Protein AF-A0A8J1VUH9-F1 (afdb_monomer)

Structure (mmCIF, N/CA/C/O backbone):
data_AF-A0A8J1VUH9-F1
#
_entry.id   AF-A0A8J1VUH9-F1
#
loop_
_atom_site.group_PDB
_atom_site.id
_atom_site.type_symbol
_atom_site.label_atom_id
_atom_site.label_alt_id
_atom_site.label_comp_id
_atom_site.label_asym_id
_atom_site.label_entity_id
_atom_site.label_seq_id
_atom_site.pdbx_PDB_ins_code
_atom_site.Cartn_x
_atom_site.Cartn_y
_atom_site.Cartn_z
_atom_site.occupancy
_atom_site.B_iso_or_equiv
_atom_site.auth_seq_id
_atom_site.auth_comp_id
_atom_site.auth_asym_id
_atom_site.auth_atom_id
_atom_site.pdbx_PDB_model_num
ATOM 1 N N . MET A 1 1 ? -8.367 12.137 -21.435 1.00 71.88 1 MET A N 1
ATOM 2 C CA . MET A 1 1 ? -7.903 12.414 -20.069 1.00 71.88 1 MET A CA 1
ATOM 3 C C . MET A 1 1 ? -6.737 11.483 -19.847 1.00 71.88 1 MET A C 1
ATOM 5 O O . MET A 1 1 ? -6.930 10.277 -19.974 1.00 71.88 1 MET A O 1
ATOM 9 N N . THR A 1 2 ? -5.541 12.039 -19.713 1.00 84.00 2 THR A N 1
ATOM 10 C CA . THR A 1 2 ? -4.318 11.287 -19.407 1.00 84.00 2 THR A CA 1
ATOM 11 C C . THR A 1 2 ? -4.308 10.886 -17.926 1.00 84.00 2 THR A C 1
ATOM 13 O O . THR A 1 2 ? -5.146 11.360 -17.156 1.00 84.00 2 THR A O 1
ATOM 16 N N . TYR A 1 3 ? -3.385 10.008 -17.517 1.00 80.75 3 TYR A N 1
ATOM 17 C CA . TYR A 1 3 ? -3.209 9.673 -16.099 1.00 80.75 3 TYR A CA 1
ATOM 18 C C . TYR A 1 3 ? -2.813 10.908 -15.274 1.00 80.75 3 TYR A C 1
ATOM 20 O O . TYR A 1 3 ? -3.410 11.153 -14.229 1.00 80.75 3 TYR A O 1
ATOM 28 N N . ALA A 1 4 ? -1.914 11.746 -15.801 1.00 81.56 4 ALA A N 1
ATOM 29 C CA . ALA A 1 4 ? -1.531 13.014 -15.181 1.00 81.56 4 ALA A CA 1
ATOM 30 C C . ALA A 1 4 ? -2.734 13.963 -15.013 1.00 81.56 4 ALA A C 1
ATOM 32 O O . ALA A 1 4 ? -2.964 14.464 -13.915 1.00 81.56 4 ALA A O 1
ATOM 33 N N . ASP A 1 5 ? -3.567 14.123 -16.053 1.00 85.94 5 ASP A N 1
ATOM 34 C CA . ASP A 1 5 ? -4.787 14.947 -15.965 1.00 85.94 5 ASP A CA 1
ATOM 35 C C . ASP A 1 5 ? -5.734 14.429 -14.873 1.00 85.94 5 ASP A C 1
ATOM 37 O O . ASP A 1 5 ? -6.444 15.200 -14.237 1.00 85.94 5 ASP A O 1
ATOM 41 N N . TRP A 1 6 ? -5.802 13.108 -14.681 1.00 88.44 6 TRP A N 1
ATOM 42 C CA . TRP A 1 6 ? -6.647 12.500 -13.658 1.00 88.44 6 TRP A CA 1
ATOM 43 C C . TRP A 1 6 ? -6.081 12.713 -12.246 1.00 88.44 6 TRP A C 1
ATOM 45 O O . TRP A 1 6 ? -6.854 12.988 -11.323 1.00 88.44 6 TRP A O 1
ATOM 55 N N . GLN A 1 7 ? -4.755 12.641 -12.078 1.00 86.06 7 GLN A N 1
ATOM 56 C CA . GLN A 1 7 ? -4.083 12.867 -10.793 1.00 86.06 7 GLN A CA 1
ATOM 57 C C . GLN A 1 7 ? -4.343 14.273 -10.241 1.00 86.06 7 GLN A C 1
ATOM 59 O O . GLN A 1 7 ? -4.634 14.397 -9.052 1.00 86.06 7 GLN A O 1
ATOM 64 N N . GLU A 1 8 ? -4.374 15.304 -11.095 1.00 88.06 8 GLU A N 1
ATOM 65 C CA . GLU A 1 8 ? -4.670 16.687 -10.677 1.00 88.06 8 GLU A CA 1
ATOM 66 C C . GLU A 1 8 ? -6.000 16.821 -9.911 1.00 88.06 8 GLU A C 1
ATOM 68 O O . GLU A 1 8 ? -6.130 17.658 -9.016 1.00 88.06 8 GLU A O 1
ATOM 73 N N . PHE A 1 9 ? -6.992 15.981 -10.226 1.00 89.38 9 PHE A N 1
ATOM 74 C CA . PHE A 1 9 ? -8.268 15.936 -9.505 1.00 89.38 9 PHE A CA 1
ATOM 75 C C . PHE A 1 9 ? -8.273 14.903 -8.376 1.00 89.38 9 PHE A C 1
ATOM 77 O O . PHE A 1 9 ? -8.897 15.125 -7.333 1.00 89.38 9 PHE A O 1
ATOM 84 N N . ALA A 1 10 ? -7.622 13.758 -8.582 1.00 90.88 10 ALA A N 1
ATOM 85 C CA . ALA A 1 10 ? -7.636 12.651 -7.635 1.00 90.88 10 ALA A CA 1
ATOM 86 C C . ALA A 1 10 ? -6.854 12.963 -6.353 1.00 90.88 10 ALA A C 1
ATOM 88 O O . ALA A 1 10 ? -7.278 12.544 -5.275 1.00 90.88 10 ALA A O 1
ATOM 89 N N . ASP A 1 11 ? -5.756 13.710 -6.442 1.00 91.81 11 ASP A N 1
ATOM 90 C CA . ASP A 1 11 ? -4.906 14.066 -5.299 1.00 91.81 11 ASP A CA 1
ATOM 91 C C . ASP A 1 11 ? -5.631 14.923 -4.262 1.00 91.81 11 ASP A C 1
ATOM 93 O O . ASP A 1 11 ? -5.763 14.469 -3.121 1.00 91.81 11 ASP A O 1
ATOM 97 N N . PRO A 1 12 ? -6.213 16.087 -4.613 1.00 94.44 12 PRO A N 1
ATOM 98 C CA . PRO A 1 12 ? -6.954 16.884 -3.640 1.00 94.44 12 PRO A CA 1
ATOM 99 C C . PRO A 1 12 ? -8.187 16.149 -3.095 1.00 94.44 12 PRO A C 1
ATOM 101 O O . PRO A 1 12 ? -8.550 16.330 -1.931 1.00 94.44 12 PRO A O 1
ATOM 104 N N . ALA A 1 13 ? -8.832 15.295 -3.900 1.00 94.62 13 ALA A N 1
ATOM 105 C CA . ALA A 1 13 ? -9.950 14.478 -3.434 1.00 94.62 13 ALA A CA 1
ATOM 106 C C . ALA A 1 13 ? -9.501 13.422 -2.410 1.00 94.62 13 ALA A C 1
ATOM 108 O O . ALA A 1 13 ? -10.155 13.245 -1.383 1.00 94.62 13 ALA A O 1
ATOM 109 N N . THR A 1 14 ? -8.374 12.753 -2.663 1.00 94.62 14 THR A N 1
ATOM 110 C CA . THR A 1 14 ? -7.776 11.775 -1.743 1.00 94.62 14 THR A CA 1
ATOM 111 C C . THR A 1 14 ? -7.373 12.461 -0.439 1.00 94.62 14 THR A C 1
ATOM 113 O O . THR A 1 14 ? -7.774 12.016 0.637 1.00 94.62 14 THR A O 1
ATOM 116 N N . GLU A 1 15 ? -6.698 13.607 -0.526 1.00 95.56 15 GLU A N 1
ATOM 117 C CA . GLU A 1 15 ? -6.296 14.418 0.628 1.00 95.56 15 GLU A CA 1
ATOM 118 C C . GLU A 1 15 ? -7.471 14.877 1.489 1.00 95.56 15 GLU A C 1
ATOM 120 O O . GLU A 1 15 ? -7.402 14.858 2.722 1.00 95.56 15 GLU A O 1
ATOM 125 N N . PHE A 1 16 ? -8.588 15.252 0.865 1.00 95.56 16 PHE A N 1
ATOM 126 C CA . PHE A 1 16 ? -9.798 15.602 1.600 1.00 95.56 16 PHE A CA 1
ATOM 127 C C . PHE A 1 16 ? -10.303 14.423 2.443 1.00 95.56 16 PHE A C 1
ATOM 129 O O . PHE A 1 16 ? -10.640 14.597 3.616 1.00 95.56 16 PHE A O 1
ATOM 136 N N . ILE A 1 17 ? -10.325 13.214 1.876 1.00 94.31 17 ILE A N 1
ATOM 137 C CA . ILE A 1 17 ? -10.789 12.021 2.588 1.00 94.31 17 ILE A CA 1
ATOM 138 C C . ILE A 1 17 ? -9.805 11.616 3.694 1.00 94.31 17 ILE A C 1
ATOM 140 O O . ILE A 1 17 ? -10.242 11.281 4.796 1.00 94.31 17 ILE A O 1
ATOM 144 N N . LEU A 1 18 ? -8.495 11.700 3.449 1.00 95.88 18 LEU A N 1
ATOM 145 C CA . LEU A 1 18 ? -7.471 11.462 4.474 1.00 95.88 18 LEU A CA 1
ATOM 146 C C . LEU A 1 18 ? -7.583 12.470 5.623 1.00 95.88 18 LEU A C 1
ATOM 148 O O . LEU A 1 18 ? -7.556 12.095 6.791 1.00 95.88 18 LEU A O 1
ATOM 152 N N . SER A 1 19 ? -7.835 13.738 5.313 1.00 97.06 19 SER A N 1
ATOM 153 C CA . SER A 1 19 ? -8.075 14.766 6.331 1.00 97.06 19 SER A CA 1
ATOM 154 C C . SER A 1 19 ? -9.332 14.475 7.159 1.00 97.06 19 SER A C 1
ATOM 156 O O . SER A 1 19 ? -9.355 14.703 8.369 1.00 97.06 19 SER A O 1
ATOM 158 N N . LEU A 1 20 ? -10.383 13.919 6.547 1.00 95.69 20 LEU A N 1
ATOM 159 C CA . LEU A 1 20 ? -11.546 13.426 7.290 1.00 95.69 20 LEU A CA 1
ATOM 160 C C . LEU A 1 20 ? -11.212 12.205 8.153 1.00 95.69 20 LEU A C 1
ATOM 162 O O . LEU A 1 20 ? -11.750 12.095 9.256 1.00 95.69 20 LEU A O 1
ATOM 166 N N . ALA A 1 21 ? -10.346 11.306 7.681 1.00 95.56 21 ALA A N 1
ATOM 167 C CA . ALA A 1 21 ? -9.881 10.160 8.454 1.00 95.56 21 ALA A CA 1
ATOM 168 C C . ALA A 1 21 ? -9.134 10.609 9.716 1.00 95.56 21 ALA A C 1
ATOM 170 O O . ALA A 1 21 ? -9.408 10.075 10.789 1.00 95.56 21 ALA A O 1
ATOM 171 N N . ASP A 1 22 ? -8.293 11.639 9.615 1.00 95.81 22 ASP A N 1
ATOM 172 C CA . ASP A 1 22 ? -7.586 12.224 10.761 1.00 95.81 22 ASP A CA 1
ATOM 173 C C . ASP A 1 22 ? -8.552 12.883 11.755 1.00 95.81 22 ASP A C 1
ATOM 175 O O . ASP A 1 22 ? -8.467 12.686 12.967 1.00 95.81 22 ASP A O 1
ATOM 179 N N . LEU A 1 23 ? -9.498 13.681 11.249 1.00 96.88 23 LEU A N 1
ATOM 180 C CA . LEU A 1 23 ? -10.394 14.481 12.087 1.00 96.88 23 LEU A CA 1
ATOM 181 C C . LEU A 1 23 ? -11.538 13.663 12.697 1.00 96.88 23 LEU A C 1
ATOM 183 O O . LEU A 1 23 ? -12.048 14.006 13.768 1.00 96.88 23 LEU A O 1
ATOM 187 N N . ARG A 1 24 ? -12.018 12.638 11.986 1.00 95.69 24 ARG A N 1
ATOM 188 C CA . ARG A 1 24 ? -13.246 11.886 12.296 1.00 95.69 24 ARG A CA 1
ATOM 189 C C . ARG A 1 24 ? -13.085 10.381 12.020 1.00 95.69 24 ARG A C 1
ATOM 191 O O . ARG A 1 24 ? -13.936 9.795 11.341 1.00 95.69 24 ARG A O 1
ATOM 198 N N . PRO A 1 25 ? -12.090 9.702 12.614 1.00 94.00 25 PRO A N 1
ATOM 199 C CA . PRO A 1 25 ? -11.748 8.322 12.259 1.00 94.00 25 PRO A CA 1
ATOM 200 C C . PRO A 1 25 ? -12.910 7.341 12.450 1.00 94.00 25 PRO A C 1
ATOM 202 O O . PRO A 1 25 ? -13.210 6.546 11.565 1.00 94.00 25 PRO A O 1
ATOM 205 N N . ALA A 1 26 ? -13.656 7.447 13.554 1.00 92.31 26 ALA A N 1
ATOM 206 C CA . ALA A 1 26 ? -14.815 6.586 13.805 1.00 92.31 26 ALA A CA 1
ATOM 207 C C . ALA A 1 26 ? -15.937 6.750 12.758 1.00 92.31 26 ALA A C 1
ATOM 209 O O . ALA A 1 26 ? -16.638 5.786 12.440 1.00 92.31 26 ALA A O 1
ATOM 210 N N . GLN A 1 27 ? -16.108 7.960 12.213 1.00 93.06 27 GLN A N 1
ATOM 211 C CA . GLN A 1 27 ? -17.109 8.216 11.177 1.00 93.06 27 GLN A CA 1
ATOM 212 C C . GLN A 1 27 ? -16.647 7.628 9.848 1.00 93.06 27 GLN A C 1
ATOM 214 O O . GLN A 1 27 ? -17.432 6.946 9.205 1.00 93.06 27 GLN A O 1
ATOM 219 N N . VAL A 1 28 ? -15.373 7.798 9.483 1.00 92.75 28 VAL A N 1
ATOM 220 C CA . VAL A 1 28 ? -14.811 7.217 8.253 1.00 92.75 28 VAL A CA 1
ATOM 221 C C . VAL A 1 28 ? -14.850 5.686 8.287 1.00 92.75 28 VAL A C 1
ATOM 223 O O . VAL A 1 28 ? -15.293 5.070 7.322 1.00 92.75 28 VAL A O 1
ATOM 226 N N . VAL A 1 29 ? -14.501 5.063 9.419 1.00 90.69 29 VAL A N 1
ATOM 227 C CA . VAL A 1 29 ? -14.563 3.596 9.595 1.00 90.69 29 VAL A CA 1
ATOM 228 C C . VAL A 1 29 ? -15.979 3.040 9.437 1.00 90.69 29 VAL A C 1
ATOM 230 O O . VAL A 1 29 ? -16.143 1.925 8.951 1.00 90.69 29 VAL A O 1
ATOM 233 N N . SER A 1 30 ? -17.003 3.777 9.869 1.00 91.94 30 SER A N 1
ATOM 234 C CA . SER A 1 30 ? -18.403 3.335 9.785 1.00 91.94 30 SER A CA 1
ATOM 235 C C . SER A 1 30 ? -19.125 3.825 8.528 1.00 91.94 30 SER A C 1
ATOM 237 O O . SER A 1 30 ? -20.251 3.401 8.262 1.00 91.94 30 SER A O 1
ATOM 239 N N . TRP A 1 31 ? -18.496 4.688 7.727 1.00 93.38 31 TRP A N 1
ATOM 240 C CA . TRP A 1 31 ? -19.131 5.289 6.563 1.00 93.38 31 TRP A CA 1
ATOM 241 C C . TRP A 1 31 ? -19.432 4.229 5.502 1.00 93.38 31 TRP A C 1
ATOM 243 O O . TRP A 1 31 ? -18.540 3.519 5.035 1.00 93.38 31 TRP A O 1
ATOM 253 N N . GLN A 1 32 ? -20.714 4.134 5.129 1.00 92.50 32 GLN A N 1
ATOM 254 C CA . GLN A 1 32 ? -21.230 3.141 4.184 1.00 92.50 32 GLN A CA 1
ATOM 255 C C . GLN A 1 32 ? -20.835 1.717 4.597 1.00 92.50 32 GLN A C 1
ATOM 257 O O . GLN A 1 32 ? -20.293 0.957 3.799 1.00 92.50 32 GLN A O 1
ATOM 262 N N . ASP A 1 33 ? -21.038 1.379 5.872 1.00 89.94 33 ASP A N 1
ATOM 263 C CA . ASP A 1 33 ? -20.721 0.056 6.424 1.00 89.94 33 ASP A CA 1
ATOM 264 C C . ASP A 1 33 ? -19.239 -0.329 6.226 1.00 89.94 33 ASP A C 1
ATOM 266 O O . ASP A 1 33 ? -18.872 -1.460 5.884 1.00 89.94 33 ASP A O 1
ATOM 270 N N . GLY A 1 34 ? -18.360 0.665 6.390 1.00 86.81 34 GLY A N 1
ATOM 271 C CA . GLY A 1 34 ? -16.912 0.531 6.235 1.00 86.81 34 GLY A CA 1
ATOM 272 C C . GLY A 1 34 ? -16.438 0.359 4.795 1.00 86.81 34 GLY A C 1
ATOM 273 O O . GLY A 1 34 ? -15.266 0.052 4.576 1.00 86.81 34 GLY A O 1
ATOM 274 N N . ARG A 1 35 ? -17.317 0.557 3.806 1.00 90.75 35 ARG A N 1
ATOM 275 C CA . ARG A 1 35 ? -16.952 0.526 2.386 1.00 90.75 35 ARG A CA 1
ATOM 276 C C . ARG A 1 35 ? -15.910 1.581 2.044 1.00 90.75 35 ARG A C 1
ATOM 278 O O . ARG A 1 35 ? -14.954 1.256 1.360 1.00 90.75 35 ARG A O 1
ATOM 285 N N . ILE A 1 36 ? -16.052 2.799 2.564 1.00 90.94 36 ILE A N 1
ATOM 286 C CA . ILE A 1 36 ? -15.137 3.900 2.235 1.00 90.94 36 ILE A CA 1
ATOM 287 C C . ILE A 1 36 ? -13.685 3.553 2.587 1.00 90.94 36 ILE A C 1
ATOM 289 O O . ILE A 1 36 ? -12.794 3.794 1.785 1.00 90.94 36 ILE A O 1
ATOM 293 N N . GLY A 1 37 ? -13.444 2.911 3.735 1.00 90.38 37 GLY A N 1
ATOM 294 C CA . GLY A 1 37 ? -12.098 2.457 4.097 1.00 90.38 37 GLY A CA 1
ATOM 295 C C . GLY A 1 37 ? -11.511 1.450 3.101 1.00 90.38 37 GLY A C 1
ATOM 296 O O . GLY A 1 37 ? -10.328 1.531 2.792 1.00 90.38 37 GLY A O 1
ATOM 297 N N . ARG A 1 38 ? -12.332 0.533 2.569 1.00 92.38 38 ARG A N 1
ATOM 298 C CA . ARG A 1 38 ? -11.908 -0.448 1.554 1.00 92.38 38 ARG A CA 1
ATOM 299 C C . ARG A 1 38 ? -11.651 0.210 0.202 1.00 92.38 38 ARG A C 1
ATOM 301 O O . ARG A 1 38 ? -10.583 0.019 -0.363 1.00 92.38 38 ARG A O 1
ATOM 308 N N . ASP A 1 39 ? -12.580 1.050 -0.250 1.00 94.69 39 ASP A N 1
ATOM 309 C CA . ASP A 1 39 ? -12.502 1.722 -1.548 1.00 94.69 39 ASP A CA 1
ATOM 310 C C . ASP A 1 39 ? -11.271 2.654 -1.627 1.00 94.69 39 ASP A C 1
ATOM 312 O O . ASP A 1 39 ? -10.640 2.746 -2.677 1.00 94.69 39 ASP A O 1
ATOM 316 N N . ILE A 1 40 ? -10.876 3.313 -0.525 1.00 94.62 40 ILE A N 1
ATOM 317 C CA . ILE A 1 40 ? -9.639 4.119 -0.489 1.00 94.62 40 ILE A CA 1
ATOM 318 C C . ILE A 1 40 ? -8.396 3.227 -0.559 1.00 94.62 40 ILE A C 1
ATOM 320 O O . ILE A 1 40 ? -7.446 3.572 -1.254 1.00 94.62 40 ILE A O 1
ATOM 324 N N . VAL A 1 41 ? -8.381 2.087 0.139 1.00 95.38 41 VAL A N 1
ATOM 325 C CA . VAL A 1 41 ? -7.261 1.134 0.060 1.00 95.38 41 VAL A CA 1
ATOM 326 C C . VAL A 1 41 ? -7.108 0.611 -1.373 1.00 95.38 41 VAL A C 1
ATOM 328 O O . VAL A 1 41 ? -5.998 0.628 -1.905 1.00 95.38 41 VAL A O 1
ATOM 331 N N . ASP A 1 42 ? -8.214 0.232 -2.020 1.00 96.19 42 ASP A N 1
ATOM 332 C CA . ASP A 1 42 ? -8.235 -0.195 -3.426 1.00 96.19 42 ASP A CA 1
ATOM 333 C C . ASP A 1 42 ? -7.723 0.910 -4.354 1.00 96.19 42 ASP A C 1
ATOM 335 O O . ASP A 1 42 ? -6.896 0.658 -5.231 1.00 96.19 42 ASP A O 1
ATOM 339 N N . LEU A 1 43 ? -8.183 2.147 -4.138 1.00 95.38 43 LEU A N 1
ATOM 340 C CA . LEU A 1 43 ? -7.757 3.315 -4.901 1.00 95.38 43 LEU A CA 1
ATOM 341 C C . LEU A 1 43 ? -6.247 3.537 -4.780 1.00 95.38 43 LEU A C 1
ATOM 343 O O . LEU A 1 43 ? -5.569 3.664 -5.796 1.00 95.38 43 LEU A O 1
ATOM 347 N N . LEU A 1 44 ? -5.714 3.590 -3.558 1.00 96.00 44 LEU A N 1
ATOM 348 C CA . LEU A 1 44 ? -4.301 3.882 -3.317 1.00 96.00 44 LEU A CA 1
ATOM 349 C C . LEU A 1 44 ? -3.392 2.785 -3.876 1.00 96.00 44 LEU A C 1
ATOM 351 O O . LEU A 1 44 ? -2.390 3.094 -4.517 1.00 96.00 44 LEU A O 1
ATOM 355 N N . ILE A 1 45 ? -3.760 1.511 -3.713 1.00 96.19 45 ILE A N 1
ATOM 356 C CA . ILE A 1 45 ? -2.993 0.401 -4.290 1.00 96.19 45 ILE A CA 1
ATOM 357 C C . ILE A 1 45 ? -3.091 0.392 -5.818 1.00 96.19 45 ILE A C 1
ATOM 359 O O . ILE A 1 45 ? -2.081 0.211 -6.495 1.00 96.19 45 ILE A O 1
ATOM 363 N N . GLY A 1 46 ? -4.276 0.629 -6.384 1.00 94.88 46 GLY A N 1
ATOM 364 C CA . GLY A 1 46 ? -4.438 0.748 -7.832 1.00 94.88 46 GLY A CA 1
ATOM 365 C C . GLY A 1 46 ? -3.557 1.857 -8.405 1.00 94.88 46 GLY A C 1
ATOM 366 O O . GLY A 1 46 ? -2.876 1.658 -9.407 1.00 94.88 46 GLY A O 1
ATOM 367 N N . ARG A 1 47 ? -3.489 3.000 -7.718 1.00 92.94 47 ARG A N 1
ATOM 368 C CA . ARG A 1 47 ? -2.609 4.114 -8.084 1.00 92.94 47 ARG A CA 1
ATOM 369 C C . ARG A 1 47 ? -1.119 3.791 -7.932 1.00 92.94 47 ARG A C 1
ATOM 371 O O . ARG A 1 47 ? -0.345 4.237 -8.772 1.00 92.94 47 ARG A O 1
ATOM 378 N N . LEU A 1 48 ? -0.718 2.999 -6.930 1.00 93.19 48 LEU A N 1
ATOM 379 C CA . LEU A 1 48 ? 0.660 2.496 -6.824 1.00 93.19 48 LEU A CA 1
ATOM 380 C C . LEU A 1 48 ? 1.057 1.689 -8.066 1.00 93.19 48 LEU A C 1
ATOM 382 O O . LEU A 1 48 ? 2.168 1.840 -8.563 1.00 93.19 48 LEU A O 1
ATOM 386 N N . VAL A 1 49 ? 0.155 0.842 -8.569 1.00 93.88 49 VAL A N 1
ATOM 387 C CA . VAL A 1 49 ? 0.411 0.026 -9.766 1.00 93.88 49 VAL A CA 1
ATOM 388 C C . VAL A 1 49 ? 0.448 0.900 -11.020 1.00 93.88 49 VAL A C 1
ATOM 390 O O . VAL A 1 49 ? 1.374 0.781 -11.821 1.00 93.88 49 VAL A O 1
ATOM 393 N N . MET A 1 50 ? -0.535 1.790 -11.178 1.00 90.12 50 MET A N 1
ATOM 394 C CA . MET A 1 50 ? -0.652 2.661 -12.353 1.00 90.12 50 MET A CA 1
ATOM 395 C C . MET A 1 50 ? 0.487 3.673 -12.464 1.00 90.12 50 MET A C 1
ATOM 397 O O . MET A 1 50 ? 0.965 3.923 -13.564 1.00 90.12 50 MET A O 1
ATOM 401 N N . GLY A 1 51 ? 0.973 4.216 -11.345 1.00 87.88 51 GLY A N 1
ATOM 402 C CA . GLY A 1 51 ? 2.099 5.155 -11.352 1.00 87.88 51 GLY A CA 1
ATOM 403 C C . GLY A 1 51 ? 3.413 4.552 -11.861 1.00 87.88 51 GLY A C 1
ATOM 404 O O . GLY A 1 51 ? 4.340 5.288 -12.168 1.00 87.88 51 GLY A O 1
ATOM 405 N N . LEU A 1 52 ? 3.482 3.225 -11.999 1.00 88.56 52 LEU A N 1
ATOM 406 C CA . LEU A 1 52 ? 4.635 2.511 -12.542 1.00 88.56 52 LEU A CA 1
ATOM 407 C C . LEU A 1 52 ? 4.438 2.086 -14.004 1.00 88.56 52 LEU A C 1
ATOM 409 O O . LEU A 1 52 ? 5.318 1.421 -14.548 1.00 88.56 52 LEU A O 1
ATOM 413 N N . GLU A 1 53 ? 3.307 2.394 -14.646 1.00 86.69 53 GLU A N 1
ATOM 414 C CA . GLU A 1 53 ? 2.986 1.910 -16.000 1.00 86.69 53 GLU A CA 1
ATOM 415 C C . GLU A 1 53 ? 4.048 2.316 -17.034 1.00 86.69 53 GLU A C 1
ATOM 417 O O . GLU A 1 53 ? 4.471 1.479 -17.830 1.00 86.69 53 GLU A O 1
ATOM 422 N N . ASP A 1 54 ? 4.553 3.549 -16.945 1.00 83.88 54 ASP A N 1
ATOM 423 C CA . ASP A 1 54 ? 5.553 4.096 -17.872 1.00 83.88 54 ASP A CA 1
ATOM 424 C C . ASP A 1 54 ? 6.980 3.562 -17.637 1.00 83.88 54 ASP A C 1
ATOM 426 O O . ASP A 1 54 ? 7.868 3.753 -18.472 1.00 83.88 54 ASP A O 1
ATOM 430 N N . GLN A 1 55 ? 7.226 2.866 -16.521 1.00 83.62 55 GLN A N 1
ATOM 431 C CA . GLN A 1 55 ? 8.518 2.227 -16.260 1.00 83.62 55 GLN A CA 1
ATOM 432 C C . GLN A 1 55 ? 8.762 1.106 -17.271 1.00 83.62 55 GLN A C 1
ATOM 434 O O . GLN A 1 55 ? 7.845 0.373 -17.626 1.00 83.62 55 GLN A O 1
ATOM 439 N N . LYS A 1 56 ? 10.006 0.894 -17.699 1.00 83.56 56 LYS A N 1
ATOM 440 C CA . LYS A 1 56 ? 10.350 -0.260 -18.544 1.00 83.56 56 LYS A CA 1
ATOM 441 C C . LYS A 1 56 ? 10.529 -1.526 -17.707 1.00 83.56 56 LYS A C 1
ATOM 443 O O . LYS A 1 56 ? 11.049 -1.484 -16.596 1.00 83.56 56 LYS A O 1
ATOM 448 N N . ASP A 1 57 ? 10.154 -2.669 -18.279 1.00 84.25 57 ASP A N 1
ATOM 449 C CA . ASP A 1 57 ? 10.273 -3.986 -17.630 1.00 84.25 57 ASP A CA 1
ATOM 450 C C . ASP A 1 57 ? 11.722 -4.456 -17.423 1.00 84.25 57 ASP A C 1
ATOM 452 O O . ASP A 1 57 ? 11.970 -5.384 -16.657 1.00 84.25 57 ASP A O 1
ATOM 456 N N . ASP A 1 58 ? 12.691 -3.863 -18.120 1.00 81.88 58 ASP A N 1
ATOM 457 C CA . ASP A 1 58 ? 14.102 -4.235 -18.008 1.00 81.88 58 ASP A CA 1
ATOM 458 C C . ASP A 1 58 ? 14.829 -3.521 -16.855 1.00 81.88 58 ASP A C 1
ATOM 460 O O . ASP A 1 58 ? 15.948 -3.908 -16.515 1.00 81.88 58 ASP A O 1
ATOM 464 N N . CYS A 1 59 ? 14.195 -2.524 -16.221 1.00 80.88 59 CYS A N 1
ATOM 465 C CA . CYS A 1 59 ? 14.787 -1.673 -15.182 1.00 80.88 59 CYS A CA 1
ATOM 466 C C . CYS A 1 59 ? 16.109 -1.004 -15.579 1.00 80.88 59 CYS A C 1
ATOM 468 O O . CYS A 1 59 ? 16.852 -0.599 -14.685 1.00 80.88 59 CYS A O 1
ATOM 470 N N . SER A 1 60 ? 16.431 -0.890 -16.871 1.00 81.62 60 SER A N 1
ATOM 471 C CA . SER A 1 60 ? 17.751 -0.409 -17.304 1.00 81.62 60 SER A CA 1
ATOM 472 C C . SER A 1 60 ? 18.043 0.991 -16.751 1.00 81.62 60 SER A C 1
ATOM 474 O O . SER A 1 60 ? 19.102 1.222 -16.181 1.00 81.62 60 SER A O 1
ATOM 476 N N . GLU A 1 61 ? 17.055 1.888 -16.811 1.00 80.00 61 GLU A N 1
ATOM 477 C CA . GLU A 1 61 ? 17.164 3.264 -16.304 1.00 80.00 61 GLU A CA 1
ATOM 478 C C . GLU A 1 61 ? 17.400 3.310 -14.786 1.00 80.00 61 GLU A C 1
ATOM 480 O O . GLU A 1 61 ? 18.296 4.010 -14.326 1.00 80.00 61 GLU A O 1
ATOM 485 N N . TRP A 1 62 ? 16.667 2.499 -14.016 1.00 81.75 62 TRP A N 1
ATOM 486 C CA . TRP A 1 62 ? 16.819 2.415 -12.559 1.00 81.75 62 TRP A CA 1
ATOM 487 C C . TRP A 1 62 ? 18.162 1.790 -12.143 1.00 81.75 62 TRP A C 1
ATOM 489 O O . TRP A 1 62 ? 18.783 2.220 -11.177 1.00 81.75 62 TRP A O 1
ATOM 499 N N . LEU A 1 63 ? 18.641 0.778 -12.875 1.00 83.06 63 LEU A N 1
ATOM 500 C CA . LEU A 1 63 ? 19.925 0.122 -12.597 1.00 83.06 63 LEU A CA 1
ATOM 501 C C . LEU A 1 63 ? 21.134 1.013 -12.913 1.00 83.06 63 LEU A C 1
ATOM 503 O O . LEU A 1 63 ? 22.193 0.849 -12.305 1.00 83.06 63 LEU A O 1
ATOM 507 N N . GLU A 1 64 ? 20.996 1.912 -13.885 1.00 83.38 64 GLU A N 1
ATOM 508 C CA . GLU A 1 64 ? 22.044 2.846 -14.306 1.00 83.38 64 GLU A CA 1
ATOM 509 C C . GLU A 1 64 ? 22.091 4.119 -13.442 1.00 83.38 64 GLU A C 1
ATOM 511 O O . GLU A 1 64 ? 23.072 4.872 -13.494 1.00 83.38 64 GLU A O 1
ATOM 516 N N . GLU A 1 65 ? 21.071 4.354 -12.614 1.00 77.69 65 GLU A N 1
ATOM 517 C CA . GLU A 1 65 ? 20.989 5.517 -11.741 1.00 77.69 65 GLU A CA 1
ATOM 518 C C . GLU A 1 65 ? 22.033 5.447 -10.611 1.00 77.69 65 GLU A C 1
ATOM 520 O O . GLU A 1 65 ? 21.965 4.656 -9.673 1.00 77.69 65 GLU A O 1
ATOM 525 N N . THR A 1 66 ? 23.053 6.302 -10.704 1.00 71.75 66 THR A N 1
ATOM 526 C CA . THR A 1 66 ? 24.185 6.348 -9.754 1.00 71.75 66 THR A CA 1
ATOM 527 C C . THR A 1 66 ? 24.024 7.398 -8.657 1.00 71.75 66 THR A C 1
ATOM 529 O O . THR A 1 66 ? 24.803 7.424 -7.700 1.00 71.75 66 THR A O 1
ATOM 532 N N . LYS A 1 67 ? 23.030 8.277 -8.793 1.00 69.69 67 LYS A N 1
ATOM 533 C CA . LYS A 1 67 ? 22.636 9.280 -7.805 1.00 69.69 67 LYS A CA 1
ATOM 534 C C . LYS A 1 67 ? 21.115 9.243 -7.692 1.00 69.69 67 LYS A C 1
ATOM 536 O O . LYS A 1 67 ? 20.481 10.002 -8.416 1.00 69.69 67 LYS A O 1
ATOM 541 N N . PRO A 1 68 ? 20.560 8.367 -6.842 1.00 62.16 68 PRO A N 1
ATOM 542 C CA . PRO A 1 68 ? 19.121 8.329 -6.644 1.00 62.16 68 PRO A CA 1
ATOM 543 C C . PRO A 1 68 ? 18.663 9.707 -6.166 1.00 62.16 68 PRO A C 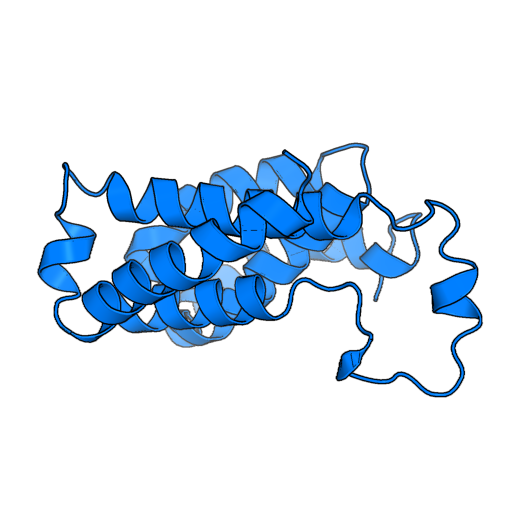1
ATOM 545 O O . PRO A 1 68 ? 19.171 10.214 -5.159 1.00 62.16 68 PRO A O 1
ATOM 548 N N . ASN A 1 69 ? 17.772 10.334 -6.925 1.00 62.25 69 ASN A N 1
ATOM 549 C CA . ASN A 1 69 ? 17.055 11.518 -6.482 1.00 62.25 69 ASN A CA 1
ATOM 550 C C . ASN A 1 69 ? 15.694 11.068 -5.949 1.00 62.25 69 ASN A C 1
ATOM 552 O O . ASN A 1 69 ? 14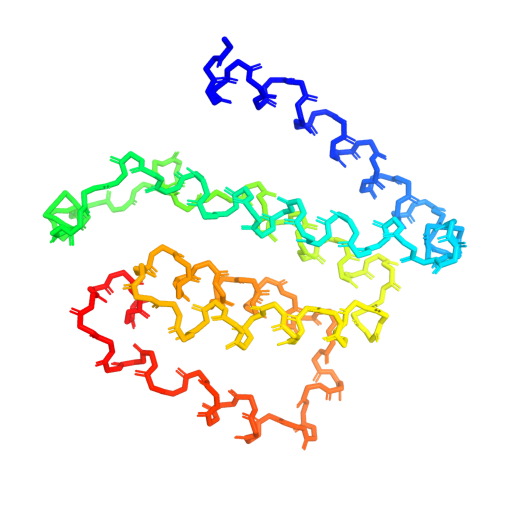.889 10.534 -6.702 1.00 62.25 69 ASN A O 1
ATOM 556 N N . GLU A 1 70 ? 15.431 11.282 -4.660 1.00 56.94 70 GLU A N 1
ATOM 557 C CA . GLU A 1 70 ? 14.135 10.942 -4.052 1.00 56.94 70 GLU A CA 1
ATOM 558 C C . GLU A 1 70 ? 12.971 11.703 -4.716 1.00 56.94 70 GLU A C 1
ATOM 560 O O . GLU A 1 70 ? 11.850 11.208 -4.725 1.00 56.94 70 GLU A O 1
ATOM 565 N N . GLU A 1 71 ? 13.230 12.868 -5.326 1.00 54.50 71 GLU A N 1
ATOM 566 C CA . GLU A 1 71 ? 12.220 13.626 -6.081 1.00 54.50 71 GLU A CA 1
ATOM 567 C C . GLU A 1 71 ? 11.885 13.005 -7.451 1.00 54.50 71 GLU A C 1
ATOM 569 O O . GLU A 1 71 ? 10.823 13.301 -7.998 1.00 54.50 71 GLU A O 1
ATOM 574 N N . ASP A 1 72 ? 12.757 12.144 -7.991 1.00 56.56 72 ASP A N 1
ATOM 575 C CA . ASP A 1 72 ? 12.574 11.456 -9.277 1.00 56.56 72 ASP A CA 1
ATOM 576 C C . ASP A 1 72 ? 12.200 9.968 -9.098 1.00 56.56 72 ASP A C 1
ATOM 578 O O . ASP A 1 72 ? 12.124 9.239 -10.092 1.00 56.56 72 ASP A O 1
ATOM 582 N N . ASP A 1 73 ? 11.961 9.487 -7.862 1.00 62.09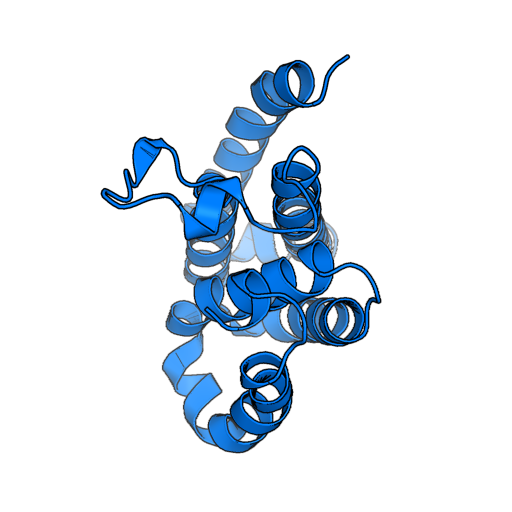 73 ASP A N 1
ATOM 583 C CA . ASP A 1 73 ? 11.584 8.084 -7.650 1.00 62.09 73 ASP A CA 1
ATOM 584 C C . ASP A 1 73 ? 10.230 7.812 -8.331 1.00 62.09 73 ASP A C 1
ATOM 586 O O . ASP A 1 73 ? 9.217 8.427 -7.988 1.00 62.09 73 ASP A O 1
ATOM 590 N N . PRO A 1 74 ? 10.168 6.867 -9.284 1.00 59.16 74 PRO A N 1
ATOM 591 C CA . PRO A 1 74 ? 8.917 6.462 -9.916 1.00 59.16 74 PRO A CA 1
ATOM 592 C C . PRO A 1 74 ? 7.947 5.780 -8.941 1.00 59.16 74 PRO A C 1
ATOM 594 O O . PRO A 1 74 ? 6.807 5.491 -9.313 1.00 59.16 74 PRO A O 1
ATOM 597 N N . CYS A 1 75 ? 8.374 5.466 -7.711 1.00 65.62 75 CYS A N 1
ATOM 598 C CA . CYS A 1 75 ? 7.468 5.070 -6.644 1.00 65.62 75 CYS A CA 1
ATOM 599 C C . CYS A 1 75 ? 6.438 6.188 -6.406 1.00 65.62 75 CYS A C 1
ATOM 601 O O . CYS A 1 75 ? 6.821 7.330 -6.161 1.00 65.62 75 CYS A O 1
ATOM 603 N N . PRO A 1 76 ? 5.125 5.904 -6.432 1.00 75.62 76 PRO A N 1
ATOM 604 C CA . PRO A 1 76 ? 4.117 6.923 -6.151 1.00 75.62 76 PRO A CA 1
ATOM 605 C C . PRO A 1 76 ? 4.098 7.269 -4.653 1.00 75.62 76 PRO A C 1
ATOM 607 O O . PRO A 1 76 ? 3.201 6.824 -3.933 1.00 75.62 76 PRO A O 1
ATOM 610 N N . ILE A 1 77 ? 5.067 8.075 -4.196 1.00 84.19 77 ILE A N 1
ATOM 611 C CA . ILE A 1 77 ? 5.303 8.453 -2.786 1.00 84.19 77 ILE A CA 1
ATOM 612 C C . ILE A 1 77 ? 4.005 8.923 -2.129 1.00 84.19 77 ILE A C 1
ATOM 614 O O . ILE A 1 77 ? 3.647 8.466 -1.048 1.00 84.19 77 ILE A O 1
ATOM 618 N N . PHE A 1 78 ? 3.224 9.737 -2.845 1.00 89.69 78 PHE A N 1
ATOM 619 C CA . PHE A 1 78 ? 1.910 10.188 -2.391 1.00 89.69 78 PHE A CA 1
ATOM 620 C C . PHE A 1 78 ? 1.001 9.033 -1.936 1.00 89.69 78 PHE A C 1
ATOM 622 O O . PHE A 1 78 ? 0.315 9.143 -0.923 1.00 89.69 78 PHE A O 1
ATOM 629 N N . CYS A 1 79 ? 0.974 7.916 -2.668 1.00 92.31 79 CYS A N 1
ATOM 630 C CA . CYS A 1 79 ? 0.117 6.775 -2.343 1.00 92.31 79 CYS A CA 1
ATOM 631 C C . CYS A 1 79 ? 0.648 5.980 -1.145 1.00 92.31 79 CYS A C 1
ATOM 633 O O . CYS A 1 79 ? -0.149 5.530 -0.322 1.00 92.31 79 CYS A O 1
ATOM 635 N N . GLU A 1 80 ? 1.968 5.827 -1.035 1.00 91.88 80 GLU A N 1
ATOM 636 C CA . GLU A 1 80 ? 2.630 5.218 0.123 1.00 91.88 80 GLU A CA 1
ATOM 637 C C . GLU A 1 80 ? 2.342 6.016 1.404 1.00 91.88 80 GLU A C 1
ATOM 639 O O . GLU A 1 80 ? 1.821 5.466 2.381 1.00 91.88 80 GLU A O 1
ATOM 644 N N . GLU A 1 81 ? 2.579 7.327 1.379 1.00 93.06 81 GLU A N 1
ATOM 645 C CA . GLU A 1 81 ? 2.309 8.216 2.511 1.00 93.06 81 GLU A CA 1
ATOM 646 C C . GLU A 1 81 ? 0.819 8.232 2.868 1.00 93.06 81 GLU A C 1
ATOM 648 O O . GLU A 1 81 ? 0.446 8.162 4.043 1.00 93.06 81 GLU A O 1
ATOM 653 N N . SER A 1 82 ? -0.049 8.248 1.854 1.00 95.25 82 SER A N 1
ATOM 654 C CA . SER A 1 82 ? -1.501 8.177 2.027 1.00 95.25 82 SER A CA 1
ATOM 655 C C . SER A 1 82 ? -1.947 6.876 2.693 1.00 95.25 82 SER A C 1
ATOM 657 O O . SER A 1 82 ? -2.811 6.908 3.572 1.00 95.25 82 SER A O 1
ATOM 659 N N . LEU A 1 83 ? -1.375 5.729 2.306 1.00 95.38 83 LEU A N 1
ATOM 660 C CA . LEU A 1 83 ? -1.683 4.431 2.916 1.00 95.38 83 LEU A CA 1
ATOM 661 C C . LEU A 1 83 ? -1.264 4.406 4.384 1.00 95.38 83 LEU A C 1
ATOM 663 O O . LEU A 1 83 ? -2.057 3.991 5.235 1.00 95.38 83 LEU A O 1
ATOM 667 N N . ASN A 1 84 ? -0.058 4.889 4.686 1.00 94.00 84 ASN A N 1
ATOM 668 C CA . ASN A 1 84 ? 0.438 4.982 6.055 1.00 94.00 84 ASN A CA 1
ATOM 669 C C . ASN A 1 84 ? -0.452 5.889 6.919 1.00 94.00 84 ASN A C 1
ATOM 671 O O . ASN A 1 84 ? -0.905 5.500 8.002 1.00 94.00 84 ASN A O 1
ATOM 675 N N . ARG A 1 85 ? -0.764 7.089 6.417 1.00 95.31 85 ARG A N 1
ATOM 676 C CA . ARG A 1 85 ? -1.621 8.062 7.105 1.00 95.31 85 ARG A CA 1
ATOM 677 C C . ARG A 1 85 ? -3.016 7.500 7.337 1.00 95.31 85 ARG A C 1
ATOM 679 O O . ARG A 1 85 ? -3.508 7.556 8.460 1.00 95.31 85 ARG A O 1
ATOM 686 N N . LEU A 1 86 ? -3.627 6.884 6.323 1.00 95.12 86 LEU A N 1
ATOM 687 C CA . LEU A 1 86 ? -4.921 6.222 6.469 1.00 95.12 86 LEU A CA 1
ATOM 688 C C . LEU A 1 86 ? -4.864 5.165 7.577 1.00 95.12 86 LEU A C 1
ATOM 690 O O . LEU A 1 86 ? -5.670 5.215 8.507 1.00 95.12 86 LEU A O 1
ATOM 694 N N . ALA A 1 87 ? -3.905 4.238 7.505 1.00 93.81 87 ALA A N 1
ATOM 695 C CA . ALA A 1 87 ? -3.747 3.157 8.474 1.00 93.81 87 ALA A CA 1
ATOM 696 C C . ALA A 1 87 ? -3.566 3.683 9.903 1.00 93.81 87 ALA A C 1
ATOM 698 O O . ALA A 1 87 ? -4.165 3.149 10.841 1.00 93.81 87 ALA A O 1
ATOM 699 N N . THR A 1 88 ? -2.788 4.752 10.058 1.00 93.50 88 THR A N 1
ATOM 700 C CA . THR A 1 88 ? -2.552 5.421 11.339 1.00 93.50 88 THR A CA 1
ATOM 701 C C . THR A 1 88 ? -3.832 6.055 11.881 1.00 93.50 88 THR A C 1
ATOM 703 O O . THR A 1 88 ? -4.164 5.872 13.053 1.00 93.50 88 THR A O 1
ATOM 706 N N . SER A 1 89 ? -4.596 6.741 11.034 1.00 93.94 89 SER A N 1
ATOM 707 C CA . SER A 1 89 ? -5.760 7.518 11.465 1.00 93.94 89 SER A CA 1
ATOM 708 C C . SER A 1 89 ? -6.977 6.658 11.786 1.00 93.94 89 SER A C 1
ATOM 710 O O . SER A 1 89 ? -7.607 6.845 12.828 1.00 93.94 89 SER A O 1
ATOM 712 N N . ILE A 1 90 ? -7.310 5.675 10.943 1.00 90.38 90 ILE A N 1
ATOM 713 C CA . ILE A 1 90 ? -8.486 4.810 11.167 1.00 90.38 90 ILE A CA 1
ATOM 714 C C . ILE A 1 90 ? -8.174 3.522 11.944 1.00 90.38 90 ILE A C 1
ATOM 716 O O . ILE A 1 90 ? -9.092 2.785 12.323 1.00 90.38 90 ILE A O 1
ATOM 720 N N . GLY A 1 91 ? -6.891 3.283 12.220 1.00 86.06 91 GLY A N 1
ATOM 721 C CA . GLY A 1 91 ? -6.362 2.128 12.934 1.00 86.06 91 GLY A CA 1
ATOM 722 C C . GLY A 1 91 ? -6.135 0.928 12.015 1.00 86.06 91 GLY A C 1
ATOM 723 O O . GLY A 1 91 ? -7.086 0.362 11.468 1.00 86.06 91 GLY A O 1
ATOM 724 N N . GLY A 1 92 ? -4.882 0.469 11.921 1.00 77.50 92 GLY A N 1
ATOM 725 C CA . GLY A 1 92 ? -4.456 -0.575 10.982 1.00 77.50 92 GLY A CA 1
ATOM 726 C C . GLY A 1 92 ? -5.319 -1.842 11.021 1.00 77.50 92 GLY A C 1
ATOM 727 O O . GLY A 1 92 ? -5.718 -2.353 9.975 1.00 77.50 92 GLY A O 1
ATOM 728 N N . LYS A 1 93 ? -5.757 -2.290 12.209 1.00 81.81 93 LYS A N 1
ATOM 729 C CA . LYS A 1 93 ? -6.635 -3.472 12.357 1.00 81.81 93 LYS A CA 1
ATOM 730 C C . LYS A 1 93 ? -7.925 -3.419 11.531 1.00 81.81 93 LYS A C 1
ATOM 732 O O . LYS A 1 93 ? -8.4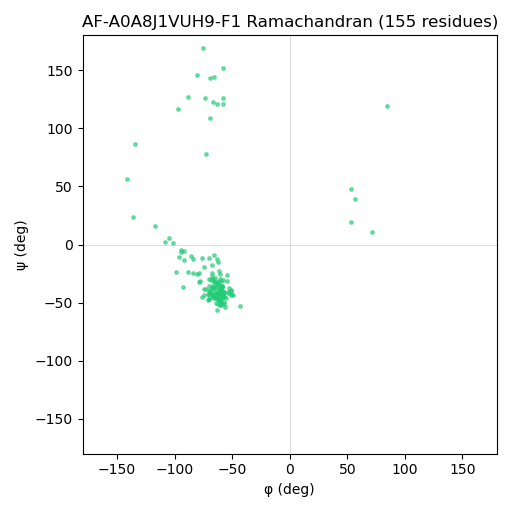97 -4.468 11.248 1.00 81.81 93 LYS A O 1
ATOM 737 N N . LYS A 1 94 ? -8.427 -2.225 11.202 1.00 86.25 94 LYS A N 1
ATOM 738 C CA . LYS A 1 94 ? -9.672 -2.056 10.439 1.00 86.25 94 LYS A CA 1
ATOM 739 C C . LYS A 1 94 ? -9.486 -2.307 8.947 1.00 86.25 94 LYS A C 1
ATOM 741 O O . LYS A 1 94 ? -10.417 -2.800 8.319 1.00 86.25 94 LYS A O 1
ATOM 746 N N . ILE A 1 95 ? -8.308 -2.006 8.406 1.00 87.31 95 ILE A N 1
ATOM 747 C CA . ILE A 1 95 ? -8.011 -2.164 6.976 1.00 87.31 95 ILE A CA 1
ATOM 748 C C . ILE A 1 95 ? -7.256 -3.455 6.659 1.00 87.31 95 ILE A C 1
ATOM 750 O O . ILE A 1 95 ? -7.360 -3.951 5.542 1.00 87.31 95 ILE A O 1
ATOM 754 N N . LEU A 1 96 ? -6.547 -4.028 7.637 1.00 87.81 96 LEU A N 1
ATOM 755 C CA . LEU A 1 96 ? -5.702 -5.210 7.450 1.00 87.81 96 LEU A CA 1
ATOM 756 C C . LEU A 1 96 ? -6.380 -6.404 6.759 1.00 87.81 96 LEU A C 1
ATOM 758 O O . LEU A 1 96 ? -5.727 -6.992 5.900 1.00 87.81 96 LEU A O 1
ATOM 762 N N . PRO A 1 97 ? -7.635 -6.793 7.079 1.00 89.94 97 PRO A N 1
ATOM 763 C CA . PRO A 1 97 ? -8.264 -7.931 6.410 1.00 89.94 97 PRO A CA 1
ATOM 764 C C . PRO A 1 97 ? -8.377 -7.720 4.896 1.00 89.94 97 PRO A C 1
ATOM 766 O O . PRO A 1 97 ? -7.920 -8.556 4.124 1.00 89.94 97 PRO A O 1
ATOM 769 N N . HIS A 1 98 ? -8.896 -6.557 4.490 1.00 92.94 98 HIS A N 1
ATOM 770 C CA . HIS A 1 98 ? -9.061 -6.185 3.083 1.00 92.94 98 HIS A CA 1
ATOM 771 C C . HIS A 1 98 ? -7.708 -6.016 2.386 1.00 92.94 98 HIS A C 1
ATOM 773 O O . HIS A 1 98 ? -7.471 -6.580 1.322 1.00 92.94 98 HIS A O 1
ATOM 779 N N . LEU A 1 99 ? -6.774 -5.319 3.039 1.00 92.81 99 LEU A N 1
ATOM 780 C CA . LEU A 1 99 ? -5.415 -5.143 2.536 1.00 92.81 99 LEU A CA 1
ATOM 781 C C . LEU A 1 99 ? -4.725 -6.492 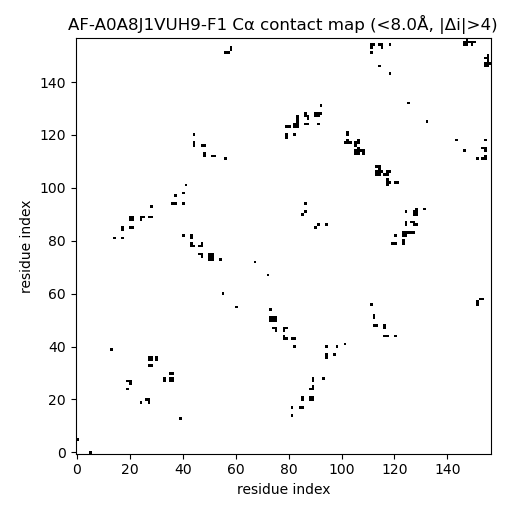2.285 1.00 92.81 99 LEU A C 1
ATOM 783 O O . LEU A 1 99 ? -4.084 -6.673 1.253 1.00 92.81 99 LEU A O 1
ATOM 787 N N . SER A 1 100 ? -4.859 -7.446 3.211 1.00 90.50 100 SER A N 1
ATOM 788 C CA . SER A 1 100 ? -4.230 -8.762 3.092 1.00 90.50 100 SER A CA 1
ATOM 789 C C . SER A 1 100 ? -4.746 -9.539 1.882 1.00 90.50 100 SER A C 1
ATOM 791 O O . SER A 1 100 ? -3.952 -10.183 1.196 1.00 90.50 100 SER A O 1
ATOM 793 N N . GLU A 1 101 ? -6.047 -9.462 1.594 1.00 94.12 101 GLU A N 1
ATOM 794 C CA . GLU A 1 101 ? -6.649 -10.106 0.422 1.00 94.12 101 GLU A CA 1
ATOM 795 C C . GLU A 1 101 ? -6.055 -9.556 -0.882 1.00 94.12 101 GLU A C 1
ATOM 797 O O . GLU A 1 101 ? -5.601 -10.332 -1.730 1.00 94.12 101 GLU A O 1
ATOM 802 N N . ILE A 1 102 ? -5.970 -8.228 -1.009 1.00 95.88 102 ILE A N 1
ATOM 803 C CA . ILE A 1 102 ? -5.404 -7.567 -2.195 1.00 95.88 102 ILE A CA 1
ATOM 804 C C . ILE A 1 102 ? -3.922 -7.902 -2.345 1.00 95.88 102 ILE A C 1
ATOM 806 O O . ILE A 1 102 ? -3.483 -8.334 -3.409 1.00 95.88 102 ILE A O 1
ATOM 810 N N . VAL A 1 103 ? -3.146 -7.744 -1.273 1.00 94.38 103 VAL A N 1
ATOM 811 C CA . VAL A 1 103 ? -1.701 -7.998 -1.266 1.00 94.38 103 VAL A CA 1
ATOM 812 C C . VAL A 1 103 ? -1.396 -9.431 -1.698 1.00 94.38 103 VAL A C 1
ATOM 814 O O . VAL A 1 103 ? -0.523 -9.654 -2.536 1.00 94.38 103 VAL A O 1
ATOM 817 N N . GLN A 1 104 ? -2.129 -10.418 -1.178 1.00 93.50 104 GLN A N 1
ATOM 818 C CA . GLN A 1 104 ? -1.927 -11.817 -1.558 1.00 93.50 104 GLN A CA 1
ATOM 819 C C . GLN A 1 104 ? -2.254 -12.090 -3.029 1.00 93.50 104 GLN A C 1
ATOM 821 O O . GLN A 1 104 ? -1.634 -12.973 -3.629 1.00 93.50 104 GLN A O 1
ATOM 826 N N . ALA A 1 105 ? -3.227 -11.378 -3.601 1.00 96.06 105 ALA A N 1
ATOM 827 C CA . ALA A 1 105 ? -3.534 -11.463 -5.023 1.00 96.06 105 ALA A CA 1
ATOM 828 C C . ALA A 1 105 ? -2.415 -10.829 -5.864 1.00 96.06 105 ALA A C 1
ATOM 830 O O . ALA A 1 105 ? -1.916 -11.461 -6.796 1.00 96.06 105 ALA A O 1
ATOM 831 N N . LEU A 1 106 ? -1.963 -9.631 -5.492 1.00 96.88 106 LEU A N 1
ATOM 832 C CA . LEU A 1 106 ? -0.939 -8.885 -6.222 1.00 96.88 106 LEU A CA 1
ATOM 833 C C . LEU A 1 106 ? 0.439 -9.550 -6.188 1.00 96.88 106 LEU A C 1
ATOM 835 O O . LEU A 1 106 ? 1.109 -9.590 -7.215 1.00 96.88 106 LEU A O 1
ATOM 839 N N . LEU A 1 107 ? 0.843 -10.152 -5.066 1.00 95.88 107 LEU A N 1
ATOM 840 C CA . LEU A 1 107 ? 2.103 -10.907 -4.973 1.00 95.88 107 LEU A CA 1
ATOM 841 C C . LEU A 1 107 ? 2.158 -12.111 -5.931 1.00 95.88 107 LEU A C 1
ATOM 843 O O . LEU A 1 107 ? 3.245 -12.576 -6.270 1.00 95.88 107 LEU A O 1
ATOM 847 N N . LYS A 1 108 ? 1.003 -12.624 -6.370 1.00 95.31 108 LYS A N 1
ATOM 848 C CA . LYS A 1 108 ? 0.894 -13.742 -7.323 1.00 95.31 108 LYS A CA 1
ATOM 849 C C . LYS A 1 108 ? 0.743 -13.280 -8.774 1.00 95.31 108 LYS A C 1
ATOM 851 O O . LYS A 1 108 ? 0.706 -14.128 -9.665 1.00 95.31 108 LYS A O 1
ATOM 856 N N . ALA A 1 109 ? 0.624 -11.976 -9.013 1.00 96.31 109 ALA A N 1
ATOM 857 C CA . ALA A 1 109 ? 0.439 -11.435 -10.349 1.00 96.31 109 ALA A CA 1
ATOM 858 C C . ALA A 1 109 ? 1.712 -11.606 -11.203 1.00 96.31 109 ALA A C 1
ATOM 860 O O . ALA A 1 109 ? 2.832 -11.478 -10.686 1.00 96.31 109 ALA A O 1
ATOM 861 N N . PRO A 1 110 ? 1.573 -11.890 -12.511 1.00 95.19 110 PRO A N 1
ATOM 862 C CA . PRO A 1 110 ? 2.717 -11.997 -13.413 1.00 95.19 110 PRO A CA 1
ATOM 863 C C . PRO A 1 110 ? 3.413 -10.646 -13.637 1.00 95.19 110 PRO A C 1
ATOM 865 O O . PRO A 1 110 ? 4.629 -10.613 -13.848 1.00 95.19 110 PRO A O 1
ATOM 868 N N . GLU A 1 111 ? 2.695 -9.533 -13.511 1.00 95.38 111 GLU A N 1
ATOM 869 C CA . GLU A 1 111 ? 3.237 -8.182 -13.633 1.00 95.38 111 GLU A CA 1
ATOM 870 C C . GLU A 1 111 ? 4.072 -7.811 -12.401 1.00 95.38 111 GLU A C 1
ATOM 872 O O . GLU A 1 111 ? 3.604 -7.861 -11.262 1.00 95.38 111 GLU A O 1
ATOM 877 N N . TRP A 1 112 ? 5.319 -7.390 -12.619 1.00 95.00 112 TRP A N 1
ATOM 878 C CA . TRP A 1 112 ? 6.213 -7.009 -11.522 1.00 95.00 112 TRP A CA 1
ATOM 879 C C . TRP A 1 112 ? 5.700 -5.793 -10.744 1.00 95.00 112 TRP A C 1
ATOM 881 O O . TRP A 1 112 ? 5.886 -5.738 -9.534 1.00 95.00 112 TRP A O 1
ATOM 891 N N . ARG A 1 113 ? 5.018 -4.856 -11.418 1.00 94.50 113 ARG A N 1
ATOM 892 C CA . ARG A 1 113 ? 4.440 -3.643 -10.816 1.00 94.50 113 ARG A CA 1
ATOM 893 C C . ARG A 1 113 ? 3.443 -4.008 -9.727 1.00 94.50 113 ARG A C 1
ATOM 895 O O . ARG A 1 113 ? 3.552 -3.512 -8.620 1.00 94.50 113 ARG A O 1
ATOM 902 N N . CYS A 1 114 ? 2.559 -4.970 -9.998 1.00 96.56 114 CYS A N 1
ATOM 903 C CA . CYS A 1 114 ? 1.629 -5.513 -9.011 1.00 96.56 114 CYS A CA 1
ATOM 904 C C . CYS A 1 114 ? 2.367 -6.079 -7.791 1.00 96.56 114 CYS A C 1
ATOM 906 O O . CYS A 1 114 ? 2.044 -5.728 -6.656 1.00 96.56 114 CYS A O 1
ATOM 908 N N . ARG A 1 115 ? 3.387 -6.919 -8.014 1.00 96.75 115 ARG A N 1
ATOM 909 C CA . ARG A 1 115 ? 4.168 -7.518 -6.919 1.00 96.75 115 ARG A CA 1
ATOM 910 C C . ARG A 1 115 ? 4.915 -6.463 -6.104 1.00 96.75 115 ARG A C 1
ATOM 912 O O . ARG A 1 115 ? 4.879 -6.521 -4.881 1.00 96.75 115 ARG A O 1
ATOM 919 N N . TYR A 1 116 ? 5.531 -5.486 -6.765 1.00 94.94 116 TYR A N 1
ATOM 920 C CA . TYR A 1 116 ? 6.208 -4.359 -6.127 1.00 94.94 116 TYR A CA 1
ATOM 921 C C . TYR A 1 116 ? 5.234 -3.504 -5.308 1.00 94.94 116 TYR A C 1
ATOM 923 O O . TYR A 1 116 ? 5.452 -3.303 -4.118 1.00 94.94 116 TYR A O 1
ATOM 931 N N . SER A 1 117 ? 4.107 -3.083 -5.890 1.00 95.69 117 SER A N 1
ATOM 932 C CA . SER A 1 117 ? 3.084 -2.299 -5.187 1.00 95.69 117 SER A CA 1
ATOM 933 C C . SER A 1 117 ? 2.505 -3.041 -3.982 1.00 95.69 117 SER A C 1
ATOM 935 O O . SER A 1 117 ? 2.158 -2.405 -2.992 1.00 95.69 117 SER A O 1
ATOM 937 N N . ALA A 1 118 ? 2.434 -4.377 -4.021 1.00 95.81 118 ALA A N 1
ATOM 938 C CA . ALA A 1 118 ? 2.048 -5.173 -2.859 1.00 95.81 118 ALA A CA 1
ATOM 939 C C . ALA A 1 118 ? 3.064 -5.056 -1.713 1.00 95.81 118 ALA A C 1
ATOM 941 O O . ALA A 1 118 ? 2.661 -4.931 -0.559 1.00 95.81 118 ALA A O 1
ATOM 942 N N . LEU A 1 119 ? 4.367 -5.080 -2.018 1.00 95.06 119 LEU A N 1
ATOM 943 C CA . LEU A 1 119 ? 5.429 -4.910 -1.021 1.00 95.06 119 LEU A CA 1
ATOM 944 C C . LEU A 1 119 ? 5.417 -3.502 -0.432 1.00 95.06 119 LEU A C 1
ATOM 946 O O . LEU A 1 119 ? 5.452 -3.373 0.791 1.00 95.06 119 LEU A O 1
ATOM 950 N N . ILE A 1 120 ? 5.286 -2.480 -1.285 1.00 94.38 120 ILE A N 1
ATOM 951 C CA . ILE A 1 120 ? 5.140 -1.088 -0.850 1.00 94.38 120 ILE A CA 1
ATOM 952 C C . ILE A 1 120 ? 3.935 -0.964 0.073 1.00 94.38 120 ILE A C 1
ATOM 954 O O . ILE A 1 120 ? 4.095 -0.539 1.206 1.00 94.38 120 ILE A O 1
ATOM 958 N N . ALA A 1 121 ? 2.760 -1.455 -0.329 1.00 94.44 121 ALA A N 1
ATOM 959 C CA . ALA A 1 121 ? 1.559 -1.362 0.493 1.00 94.44 121 ALA A CA 1
ATOM 960 C C . ALA A 1 121 ? 1.718 -2.023 1.874 1.00 94.44 121 ALA A C 1
ATOM 962 O O . ALA A 1 121 ? 1.277 -1.444 2.865 1.00 94.44 121 ALA A O 1
ATOM 963 N N . ILE A 1 122 ? 2.356 -3.202 1.968 1.00 92.44 122 ILE A N 1
ATOM 964 C CA . ILE A 1 122 ? 2.668 -3.834 3.266 1.00 92.44 122 ILE A CA 1
ATOM 965 C C . ILE A 1 122 ? 3.603 -2.942 4.089 1.00 92.44 122 ILE A C 1
ATOM 967 O O . ILE A 1 122 ? 3.359 -2.757 5.281 1.00 92.44 122 ILE A O 1
ATOM 971 N N . GLY A 1 123 ? 4.668 -2.422 3.471 1.00 91.12 123 GLY A N 1
ATOM 972 C CA . GLY A 1 123 ? 5.648 -1.554 4.121 1.00 91.12 123 GLY A CA 1
ATOM 973 C 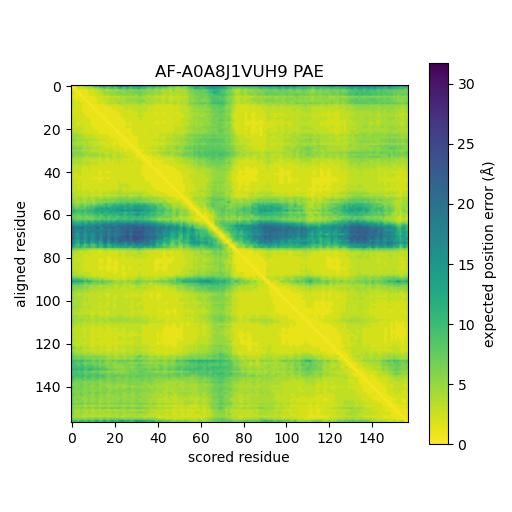C . GLY A 1 123 ? 5.013 -0.274 4.656 1.00 91.12 123 GLY A C 1
ATOM 974 O O . GLY A 1 123 ? 5.171 0.033 5.835 1.00 91.12 123 GLY A O 1
ATOM 975 N N . SER A 1 124 ? 4.200 0.396 3.837 1.00 92.19 124 SER A N 1
ATOM 976 C CA . SER A 1 124 ? 3.543 1.662 4.170 1.00 92.19 124 SER A CA 1
ATOM 977 C C . SER A 1 124 ? 2.644 1.556 5.394 1.00 92.19 124 SER A C 1
ATOM 979 O O . SER A 1 124 ? 2.549 2.493 6.175 1.00 92.19 124 SER A O 1
ATOM 981 N N . VAL A 1 125 ? 1.953 0.430 5.582 1.00 91.69 125 VAL A N 1
ATOM 982 C CA . VAL A 1 125 ? 1.028 0.286 6.713 1.00 91.69 125 VAL A CA 1
ATOM 983 C C . VAL A 1 125 ? 1.679 -0.324 7.953 1.00 91.69 125 VAL A C 1
ATOM 985 O O . VAL A 1 125 ? 1.059 -0.282 9.015 1.00 91.69 125 VAL A O 1
ATOM 988 N N . ALA A 1 126 ? 2.880 -0.909 7.846 1.00 88.88 126 ALA A N 1
ATOM 989 C CA . ALA A 1 126 ? 3.500 -1.734 8.889 1.00 88.88 126 ALA A CA 1
ATOM 990 C C . ALA A 1 126 ? 3.582 -1.031 10.254 1.00 88.88 126 ALA A C 1
ATOM 992 O O . ALA A 1 126 ? 3.281 -1.640 11.287 1.00 88.88 126 ALA A O 1
ATOM 993 N N . ASP A 1 127 ? 3.916 0.259 10.254 1.00 85.94 127 ASP A N 1
ATOM 994 C CA . ASP A 1 127 ? 4.058 1.062 11.471 1.00 85.94 127 ASP A CA 1
ATOM 995 C C . ASP A 1 127 ? 2.733 1.219 12.227 1.00 85.94 127 ASP A C 1
ATOM 997 O O . ASP A 1 127 ? 2.692 1.124 13.457 1.00 85.94 127 ASP A O 1
ATOM 1001 N N . ALA A 1 128 ? 1.619 1.362 11.504 1.00 86.56 128 ALA A N 1
ATOM 1002 C CA . ALA A 1 128 ? 0.297 1.593 12.083 1.00 86.56 128 ALA A CA 1
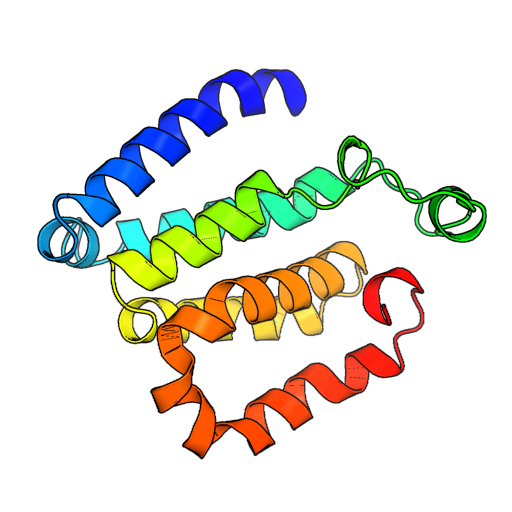ATOM 1003 C C . ALA A 1 128 ? -0.292 0.376 12.824 1.00 86.56 128 ALA A C 1
ATOM 1005 O O . ALA A 1 128 ? -1.304 0.502 13.521 1.00 86.56 128 ALA A O 1
ATOM 1006 N N . PHE A 1 129 ? 0.298 -0.813 12.676 1.00 83.62 129 PHE A N 1
ATOM 1007 C CA . PHE A 1 129 ? -0.147 -2.027 13.369 1.00 83.62 129 PHE A CA 1
ATOM 1008 C C . PHE A 1 129 ? 1.010 -2.847 13.941 1.00 83.62 129 PHE A C 1
ATOM 1010 O O . PHE A 1 129 ? 0.847 -4.039 14.189 1.00 83.62 129 PHE A O 1
ATOM 1017 N N . LEU A 1 130 ? 2.164 -2.229 14.204 1.00 84.81 130 LEU A N 1
ATOM 1018 C CA . LEU A 1 130 ? 3.372 -2.926 14.653 1.00 84.81 130 LEU A CA 1
ATOM 1019 C C . LEU A 1 130 ? 3.137 -3.853 15.863 1.00 84.81 130 LEU A C 1
ATOM 1021 O O . LEU A 1 130 ? 3.657 -4.970 15.909 1.00 84.81 130 LEU A O 1
ATOM 1025 N N . ASP A 1 131 ? 2.327 -3.425 16.834 1.00 84.44 131 ASP A N 1
ATOM 1026 C CA . ASP A 1 131 ? 1.992 -4.240 18.010 1.00 84.44 131 ASP A CA 1
ATOM 1027 C C . ASP A 1 131 ? 1.171 -5.490 17.666 1.00 84.44 131 ASP A C 1
ATOM 1029 O O . ASP A 1 131 ? 1.355 -6.539 18.286 1.00 84.44 131 ASP A O 1
ATOM 1033 N N . ASP A 1 132 ? 0.326 -5.404 16.641 1.00 83.06 132 ASP A N 1
ATOM 1034 C CA . ASP A 1 132 ? -0.443 -6.524 16.101 1.00 83.06 132 ASP A CA 1
ATOM 1035 C C . ASP A 1 132 ? 0.345 -7.356 15.088 1.00 83.06 132 ASP A C 1
ATOM 1037 O O . ASP A 1 132 ? 0.056 -8.538 14.908 1.00 83.06 132 ASP A O 1
ATOM 1041 N N . LEU A 1 133 ? 1.356 -6.765 14.448 1.00 83.19 133 LEU A N 1
ATOM 1042 C CA . LEU A 1 133 ? 2.247 -7.438 13.511 1.00 83.19 133 LEU A CA 1
ATOM 1043 C C . LEU A 1 133 ? 3.156 -8.430 14.242 1.00 83.19 133 LEU A C 1
ATOM 1045 O O . LEU A 1 133 ? 3.341 -9.544 13.763 1.00 83.19 133 LEU A O 1
ATOM 1049 N N . LYS A 1 134 ? 3.689 -8.069 15.418 1.00 86.44 134 LYS A N 1
ATOM 1050 C CA . LYS A 1 134 ? 4.600 -8.909 16.228 1.00 86.44 134 LYS A CA 1
ATOM 1051 C C . LYS A 1 134 ? 4.187 -10.390 16.333 1.00 86.44 134 LYS A C 1
ATOM 1053 O O . LYS A 1 134 ? 5.022 -11.239 16.021 1.00 86.44 134 LYS A O 1
ATOM 1058 N N . PRO A 1 135 ? 2.951 -10.749 16.741 1.00 87.81 135 PRO A N 1
ATOM 1059 C CA . PRO A 1 135 ? 2.550 -12.153 16.867 1.00 87.81 135 PRO A CA 1
ATOM 1060 C C . PRO A 1 135 ? 2.447 -12.899 15.529 1.00 87.81 135 PRO A C 1
ATOM 1062 O O . PRO A 1 135 ? 2.573 -14.122 15.511 1.00 87.81 135 PRO A O 1
ATOM 1065 N N . VAL A 1 136 ? 2.222 -12.194 14.417 1.00 85.75 136 VAL A N 1
ATOM 1066 C CA . VAL A 1 136 ? 2.033 -12.785 13.078 1.00 85.75 136 VAL A CA 1
ATOM 1067 C C . VAL A 1 136 ? 3.222 -12.551 12.145 1.00 85.75 136 VAL A C 1
ATOM 1069 O O . VAL A 1 136 ? 3.203 -12.994 10.997 1.00 85.75 136 VAL A O 1
ATOM 1072 N N . LEU A 1 137 ? 4.280 -11.906 12.638 1.00 87.62 137 LEU A N 1
ATOM 1073 C CA . LEU A 1 137 ? 5.459 -11.532 11.868 1.00 87.62 137 LEU A CA 1
ATOM 1074 C C . LEU A 1 137 ? 6.094 -12.719 11.123 1.00 87.62 137 LEU A C 1
ATOM 1076 O O . LEU A 1 137 ? 6.406 -12.544 9.948 1.00 87.62 137 LEU A O 1
ATOM 1080 N N . PRO A 1 138 ? 6.224 -13.936 11.698 1.00 91.12 138 PRO A N 1
ATOM 1081 C CA . PRO A 1 138 ? 6.750 -15.080 10.949 1.00 91.12 138 PRO A CA 1
ATOM 1082 C C . PRO A 1 138 ? 5.926 -15.421 9.700 1.00 91.12 138 PRO A C 1
ATOM 1084 O O . PRO A 1 138 ? 6.485 -15.801 8.672 1.00 91.12 138 PRO A O 1
ATOM 1087 N N . THR A 1 139 ? 4.603 -15.260 9.774 1.00 88.69 139 THR A N 1
ATOM 1088 C CA . THR A 1 139 ? 3.692 -15.469 8.643 1.00 88.69 139 THR A CA 1
ATOM 1089 C C . THR A 1 139 ? 3.843 -14.362 7.607 1.00 88.69 139 THR A C 1
ATOM 1091 O O . THR A 1 139 ? 3.897 -14.643 6.417 1.00 88.69 139 THR A O 1
ATOM 1094 N N . VAL A 1 140 ? 3.956 -13.103 8.033 1.00 87.00 140 VAL A N 1
ATOM 1095 C CA . VAL A 1 140 ? 4.168 -11.986 7.098 1.00 87.00 140 VAL A CA 1
ATOM 1096 C C . VAL A 1 140 ? 5.511 -12.128 6.384 1.00 87.00 140 VAL A C 1
ATOM 1098 O O . VAL A 1 140 ? 5.568 -12.022 5.162 1.00 87.00 140 VAL A O 1
ATOM 1101 N N . VAL A 1 141 ? 6.573 -12.470 7.118 1.00 90.44 141 VAL A N 1
ATOM 1102 C CA . VAL A 1 141 ? 7.901 -12.729 6.548 1.00 90.44 141 VAL A CA 1
ATOM 1103 C C . VAL A 1 141 ? 7.847 -13.874 5.539 1.00 90.44 141 VAL A C 1
ATOM 1105 O O . VAL A 1 141 ? 8.424 -13.74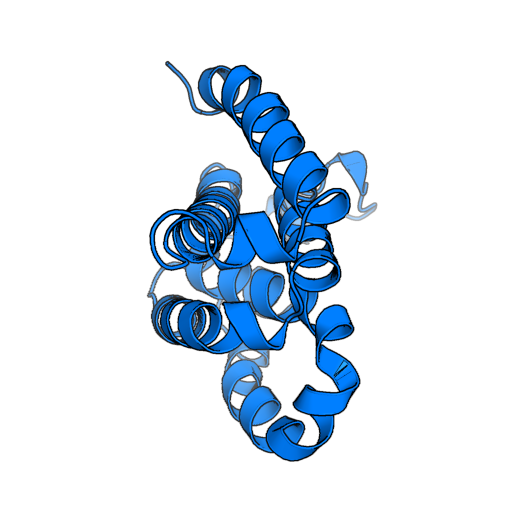9 4.466 1.00 90.44 141 VAL A O 1
ATOM 1108 N N . SER A 1 142 ? 7.140 -14.972 5.822 1.00 90.88 142 SER A N 1
ATOM 1109 C CA . SER A 1 142 ? 7.045 -16.090 4.873 1.00 90.88 142 SER A CA 1
ATOM 1110 C C . SER A 1 142 ? 6.290 -15.732 3.589 1.00 90.88 142 SER A C 1
ATOM 1112 O O . SER A 1 142 ? 6.615 -16.276 2.533 1.00 90.88 142 SER A O 1
ATOM 1114 N N . ILE A 1 143 ? 5.339 -14.794 3.663 1.00 88.88 143 ILE A N 1
ATOM 1115 C CA . ILE A 1 143 ? 4.605 -14.268 2.506 1.00 88.88 143 ILE A CA 1
ATOM 1116 C C . ILE A 1 143 ? 5.508 -13.406 1.616 1.00 88.88 143 ILE A C 1
ATOM 1118 O O . ILE A 1 143 ? 5.461 -13.557 0.397 1.00 88.88 143 ILE A O 1
ATOM 1122 N N . ILE A 1 144 ? 6.332 -12.526 2.198 1.00 90.81 144 ILE A N 1
ATOM 1123 C CA . ILE A 1 144 ? 7.161 -11.578 1.428 1.00 90.81 144 ILE A CA 1
ATOM 1124 C C . ILE A 1 144 ? 8.527 -12.145 1.027 1.00 90.81 144 ILE A C 1
ATOM 1126 O O . ILE A 1 144 ? 9.103 -11.708 0.037 1.00 90.81 144 ILE A O 1
ATOM 1130 N N . LEU A 1 145 ? 9.051 -13.144 1.745 1.00 93.44 145 LEU A N 1
ATOM 1131 C CA . LEU A 1 145 ? 10.379 -13.719 1.495 1.00 93.44 145 LEU A CA 1
ATOM 1132 C C . LEU A 1 145 ? 10.619 -14.173 0.039 1.00 93.44 145 LEU A C 1
ATOM 1134 O O . LEU A 1 145 ? 11.738 -13.989 -0.445 1.00 93.44 145 LEU A O 1
ATOM 1138 N N . PRO A 1 146 ? 9.639 -14.741 -0.694 1.00 93.69 146 PRO A N 1
ATOM 1139 C CA . PRO A 1 146 ? 9.818 -15.067 -2.107 1.00 93.69 146 PRO A CA 1
ATOM 1140 C C . PRO A 1 146 ? 10.188 -13.862 -2.983 1.00 93.69 146 PRO A C 1
ATOM 1142 O O . PRO A 1 146 ? 10.934 -14.041 -3.945 1.00 93.69 146 PRO A O 1
ATOM 1145 N N . ALA A 1 147 ? 9.743 -12.648 -2.635 1.00 93.81 147 ALA A N 1
ATOM 1146 C CA . ALA A 1 147 ? 10.046 -11.434 -3.393 1.00 93.81 147 ALA A CA 1
ATOM 1147 C C . ALA A 1 147 ? 11.542 -11.080 -3.383 1.00 93.81 147 ALA A C 1
ATOM 1149 O O . ALA A 1 147 ? 12.069 -10.601 -4.381 1.00 93.81 147 ALA A O 1
ATOM 1150 N N . ALA A 1 148 ? 12.277 -11.447 -2.327 1.00 93.44 148 ALA A N 1
ATOM 1151 C CA . ALA A 1 148 ? 13.734 -11.277 -2.278 1.00 93.44 148 ALA A CA 1
ATOM 1152 C C . ALA A 1 148 ? 14.476 -12.087 -3.365 1.00 93.44 148 ALA A C 1
ATOM 1154 O O . ALA A 1 148 ? 15.661 -11.871 -3.620 1.00 93.44 148 ALA A O 1
ATOM 1155 N N . ARG A 1 149 ? 13.796 -13.050 -4.001 1.00 94.50 1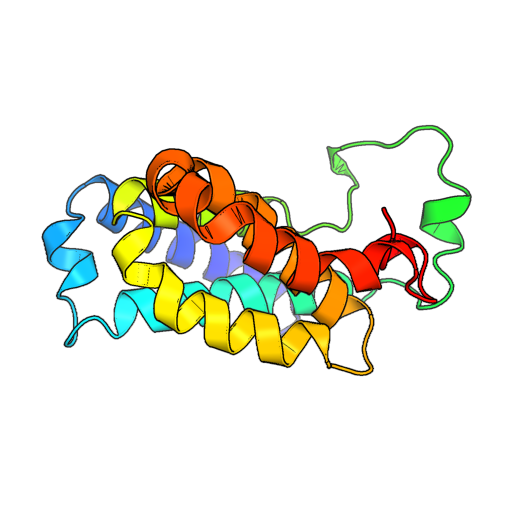49 ARG A N 1
ATOM 1156 C CA . ARG A 1 149 ? 14.305 -13.864 -5.115 1.00 94.50 149 ARG A CA 1
ATOM 1157 C C . ARG A 1 149 ? 13.514 -13.648 -6.404 1.00 94.50 149 ARG A C 1
ATOM 1159 O O . ARG A 1 149 ? 13.607 -14.478 -7.308 1.00 94.50 149 ARG A O 1
ATOM 1166 N N . ASP A 1 150 ? 12.729 -12.576 -6.484 1.00 96.00 150 ASP A N 1
ATOM 1167 C CA . ASP A 1 150 ? 11.959 -12.252 -7.679 1.00 96.00 150 ASP A CA 1
ATOM 1168 C C . ASP A 1 150 ? 12.877 -12.097 -8.897 1.00 96.00 150 ASP A C 1
ATOM 1170 O O . ASP A 1 150 ? 14.045 -11.731 -8.768 1.00 96.00 150 ASP A O 1
ATOM 1174 N N . GLN A 1 151 ? 12.370 -12.374 -10.097 1.00 93.12 151 GLN A N 1
ATOM 1175 C CA . GLN A 1 151 ? 13.145 -12.196 -11.328 1.00 93.12 151 GLN A CA 1
ATOM 1176 C C . GLN A 1 151 ? 13.402 -10.715 -11.621 1.00 93.12 151 GLN A C 1
ATOM 1178 O O . GLN A 1 151 ? 14.456 -10.364 -12.159 1.00 93.12 151 GLN A O 1
ATOM 1183 N N . HIS A 1 152 ? 12.480 -9.845 -11.218 1.00 93.50 152 HIS A N 1
ATOM 1184 C CA . HIS A 1 152 ? 12.526 -8.428 -11.515 1.00 93.50 152 HIS A CA 1
ATOM 1185 C C . HIS A 1 152 ? 13.312 -7.642 -10.446 1.00 93.50 152 HIS A C 1
ATOM 1187 O O . HIS A 1 152 ? 12.991 -7.752 -9.260 1.00 93.50 152 HIS A O 1
ATOM 1193 N N . PRO A 1 153 ? 14.321 -6.827 -10.820 1.00 91.06 153 PRO A N 1
ATOM 1194 C CA . PRO A 1 153 ? 15.160 -6.093 -9.868 1.00 91.06 153 PRO A CA 1
ATOM 1195 C C . PRO A 1 153 ? 14.383 -5.206 -8.898 1.00 91.06 153 PRO A C 1
ATOM 1197 O O . PRO A 1 153 ? 14.620 -5.310 -7.699 1.00 91.06 153 PRO A O 1
ATOM 1200 N N . ARG A 1 154 ? 13.407 -4.425 -9.383 1.00 90.00 154 ARG A N 1
ATOM 1201 C CA . ARG A 1 154 ? 12.590 -3.552 -8.520 1.00 90.00 154 ARG A CA 1
ATOM 1202 C C . ARG A 1 154 ? 11.800 -4.311 -7.459 1.00 90.00 154 ARG A C 1
ATOM 1204 O O . ARG A 1 154 ? 11.554 -3.758 -6.412 1.00 90.00 154 ARG A O 1
ATOM 1211 N N . VAL A 1 155 ? 11.403 -5.563 -7.703 1.00 93.38 155 VAL A N 1
ATOM 1212 C CA . VAL A 1 155 ? 10.643 -6.351 -6.710 1.00 93.38 155 VAL A CA 1
ATOM 1213 C C . VAL A 1 155 ? 11.567 -6.913 -5.621 1.00 93.38 155 VAL A C 1
ATOM 1215 O O . VAL A 1 155 ? 11.118 -7.198 -4.516 1.00 93.38 155 VAL A O 1
ATOM 1218 N N . ARG A 1 156 ? 12.859 -7.089 -5.927 1.00 92.38 156 ARG A N 1
ATOM 1219 C CA . ARG A 1 156 ? 13.855 -7.575 -4.962 1.00 92.38 156 ARG A CA 1
ATOM 1220 C C . ARG A 1 156 ? 14.379 -6.488 -4.020 1.00 92.38 156 ARG A C 1
ATOM 1222 O O . ARG A 1 156 ? 14.902 -6.853 -2.968 1.00 92.38 156 ARG A O 1
ATOM 1229 N N . HIS A 1 157 ? 14.336 -5.227 -4.448 1.00 81.50 157 HIS A N 1
ATOM 1230 C CA . HIS A 1 157 ? 14.870 -4.060 -3.744 1.00 81.50 157 HIS A CA 1
ATOM 1231 C C . HIS A 1 157 ? 13.770 -3.333 -2.982 1.00 81.50 157 HIS A C 1
ATOM 1233 O O . HIS A 1 157 ? 14.058 -2.959 -1.825 1.00 81.50 157 HIS A O 1
#

Secondary structure (DSSP, 8-state):
--HHHHHHHHHHHHHHHHHHHHH-HHHHHHTTTTHHHHHHHHHHHHHHHHTTTTS-TT-HHHHH-SS--GGG-SS-HHHHHHHHHHHHHH-HHHHHHHHHHHHHHHTT-SSHHHHHHHHHHHHHHHGGGHHHHGGGHHHHHHHHGGGGG-SSHHHH-

Nearest PDB structures (foldseek):
  3w3x-assembly1_A  TM=8.421E-01  e=8.954E-06  Saccharomyces cerevisiae
  3w3z-assembly1_A  TM=8.321E-01  e=2.029E-05  Saccharomyces cerevisiae S288C
  3w3t-assembly1_A  TM=6.880E-01  e=3.981E-05  Saccharomyces cerevisiae S288C
  3w3u-assembly1_A  TM=6.888E-01  e=4.178E-05  Saccharomyces cerevisiae S288C
  3w3v-assembly1_A  TM=6.908E-01  e=6.140E-05  Saccharomyces cerevisiae S288C

Solvent-accessible surface area (backbone atoms only — not comparable to full-atom values): 8647 Å² total; per-residue (Å²): 131,54,71,69,65,46,44,72,57,48,48,61,55,50,50,52,52,47,52,43,23,65,76,37,23,74,56,42,53,53,34,76,83,31,43,54,54,51,55,50,53,52,48,37,51,50,45,34,30,55,53,42,64,88,57,65,94,81,43,60,72,70,73,68,54,87,71,84,49,83,90,68,49,63,64,42,57,69,37,43,55,47,45,24,51,44,21,52,42,56,36,21,80,74,48,45,67,64,50,49,56,53,34,60,52,24,58,69,41,89,50,60,49,39,29,31,34,26,54,48,55,53,59,33,32,43,76,43,33,45,84,69,38,62,87,45,39,72,60,54,49,64,68,51,53,62,36,67,69,42,94,47,69,77,46,44,106

Radius of gyration: 16.01 Å; Cα contacts (8 Å, |Δi|>4): 137; chains: 1; bounding box: 45×33×38 Å

Sequence (157 aa):
MTYADWQEFADPATEFILSLADLRPAQVVSWQDGRIGRDIVDLLIGRLVMGLEDQKDDCSEWLEETKPNEEDDPCPIFCEESLNRLATSIGGKKILPHLSEIVQALLKAPEWRCRYSALIAIGSVADAFLDDLKPVLPTVVSIILPAARDQHPRVRH

Foldseek 3Di:
DDPVVVCVVVLVVLVVLLVCLQVPLVCCCPPPPNVNVLVSLVVLLVCQLVLCPPPDQQCPVVVPDPDDDPVPPSGPVSSLLSLLSNCQRNAVVSCVVSLVVQLLVQCPDPDLSSVLSSVSNCVSNCVRCVVVCVVCVVVVCVSLVVQCVDPGPSSND

Mean predicted aligned error: 4.77 Å

pLDDT: mean 88.77, std 8.67, range [54.5, 97.06]